Protein AF-G3AD02-F1 (afdb_monomer_lite)

Secondary structure (DSSP, 8-state):
--TT-------SS-----HHHHHHHHH---STTHHHHHHHHHHHHHHHHHHHHTSTHHHHHHHHHHHHHHHH------HHHHHHHHHHHHHHGGG------SSPTT--EEEE-TT--EEEE--HHHHHHHHHHHHT-

Sequence (137 aa):
PDGGGTFMMIKPGTQKMDGRMLLNYARFRHDDEGDYGRVKRQQQVLETVMSKMKNPLALFTASSALGTTRAVTMTNIPNSFFLTKGITTLLDMKNGINSTTIPADNDWENAYDMYGGLGLSIDMTKYKAKAQELLGQ

Structure (mmCIF, N/CA/C/O backbone):
data_AF-G3AD02-F1
#
_entry.id   AF-G3AD02-F1
#
loop_
_atom_site.group_PDB
_atom_site.id
_atom_site.type_symbol
_atom_site.label_atom_id
_atom_site.label_alt_id
_atom_site.label_comp_id
_atom_site.label_asym_id
_atom_site.label_entity_id
_atom_site.label_seq_id
_atom_site.pdbx_PDB_ins_code
_atom_site.Cartn_x
_atom_site.Cartn_y
_atom_site.Cartn_z
_atom_site.occupancy
_atom_site.B_iso_or_equiv
_atom_site.auth_seq_id
_atom_site.auth_comp_id
_atom_site.auth_asym_id
_atom_site.auth_atom_id
_atom_site.pdbx_PDB_model_num
ATOM 1 N N . PRO A 1 1 ? 28.114 19.419 -1.029 1.00 49.75 1 PRO A N 1
ATOM 2 C CA . PRO A 1 1 ? 27.259 19.619 0.165 1.00 49.75 1 PRO A CA 1
ATOM 3 C C . PRO A 1 1 ? 25.834 19.852 -0.325 1.00 49.75 1 PRO A C 1
ATOM 5 O O . PRO A 1 1 ? 25.460 20.977 -0.642 1.00 49.75 1 PRO A O 1
ATOM 8 N N . ASP A 1 2 ? 25.097 18.752 -0.493 1.00 45.03 2 ASP A N 1
ATOM 9 C CA . ASP A 1 2 ? 23.955 18.699 -1.403 1.00 45.03 2 ASP A CA 1
ATOM 10 C C . ASP A 1 2 ? 22.702 18.352 -0.589 1.00 45.03 2 ASP A C 1
ATOM 12 O O . ASP A 1 2 ? 22.464 17.203 -0.226 1.00 45.03 2 ASP A O 1
ATOM 16 N N . GLY A 1 3 ? 21.944 19.387 -0.218 1.00 41.22 3 GLY A N 1
ATOM 17 C CA . GLY A 1 3 ? 20.520 19.308 0.118 1.00 41.22 3 GLY A CA 1
ATOM 18 C C . GLY A 1 3 ? 20.048 18.178 1.042 1.00 41.22 3 GLY A C 1
ATOM 19 O O . GLY A 1 3 ? 19.224 17.378 0.621 1.00 41.22 3 GLY A O 1
ATOM 20 N N . GLY A 1 4 ? 20.493 18.145 2.303 1.00 41.94 4 GLY A N 1
ATOM 21 C CA . GLY A 1 4 ? 19.699 17.705 3.471 1.00 41.94 4 GLY A CA 1
ATOM 22 C C . GLY A 1 4 ? 18.973 16.345 3.452 1.00 41.94 4 GLY A C 1
ATOM 23 O O . GLY A 1 4 ? 18.100 16.125 4.292 1.00 41.94 4 GLY A O 1
ATOM 24 N N . GLY A 1 5 ? 19.281 15.434 2.531 1.00 52.53 5 GLY A N 1
ATOM 25 C CA . GLY A 1 5 ? 18.697 14.099 2.492 1.00 52.53 5 GLY A CA 1
ATOM 26 C C . GLY A 1 5 ? 19.323 13.222 3.568 1.00 52.53 5 GLY A C 1
ATOM 27 O O . GLY A 1 5 ? 20.523 12.960 3.544 1.00 52.53 5 GLY A O 1
ATOM 28 N N . THR A 1 6 ? 18.530 12.747 4.528 1.00 56.00 6 THR A N 1
ATOM 29 C CA . THR A 1 6 ? 18.988 11.694 5.439 1.00 56.00 6 THR A CA 1
ATOM 30 C C . THR A 1 6 ? 19.223 10.436 4.601 1.00 56.00 6 THR A C 1
ATOM 32 O O . THR A 1 6 ? 18.261 9.784 4.195 1.00 56.00 6 THR A O 1
ATOM 35 N N . PHE A 1 7 ? 20.481 10.109 4.295 1.00 60.69 7 PHE A N 1
ATOM 36 C CA . PHE A 1 7 ? 20.825 8.839 3.660 1.00 60.69 7 PHE A CA 1
ATOM 37 C C . PHE A 1 7 ? 20.369 7.709 4.583 1.00 60.69 7 PHE A C 1
ATOM 39 O O . PHE A 1 7 ? 20.916 7.509 5.666 1.00 60.69 7 PHE A O 1
ATOM 46 N N . MET A 1 8 ? 19.314 7.010 4.177 1.00 69.19 8 MET A N 1
ATOM 47 C CA . MET A 1 8 ? 18.700 5.952 4.964 1.00 69.19 8 MET A CA 1
ATOM 48 C C . MET A 1 8 ? 18.853 4.637 4.215 1.00 69.19 8 MET A C 1
ATOM 50 O O . MET A 1 8 ? 18.148 4.370 3.245 1.00 69.19 8 MET A O 1
ATOM 54 N N . MET A 1 9 ? 19.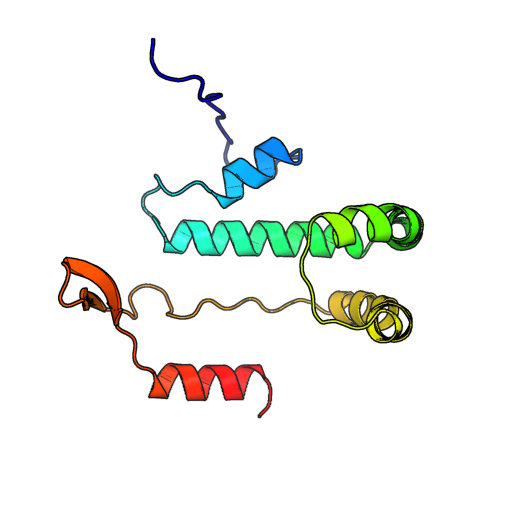803 3.822 4.667 1.00 78.94 9 MET A N 1
ATOM 55 C CA . MET A 1 9 ? 20.042 2.496 4.114 1.00 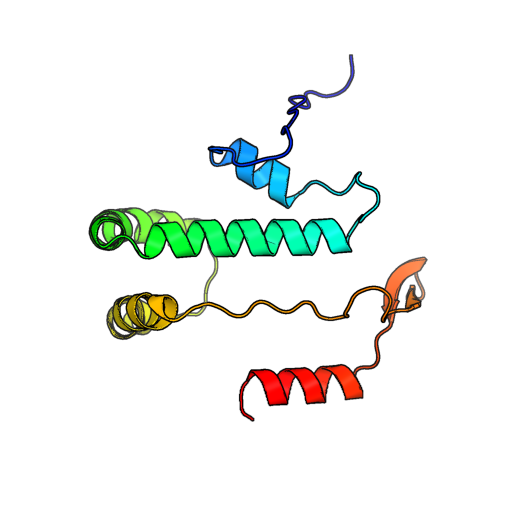78.94 9 MET A CA 1
ATOM 56 C C . MET A 1 9 ? 19.146 1.479 4.821 1.00 78.94 9 MET A C 1
ATOM 58 O O . MET A 1 9 ? 19.326 1.193 6.005 1.00 78.94 9 MET A O 1
ATOM 62 N N . ILE A 1 10 ? 18.180 0.926 4.089 1.00 82.25 10 ILE A N 1
ATOM 63 C CA . ILE A 1 10 ? 17.308 -0.148 4.571 1.00 82.25 10 ILE A CA 1
ATOM 64 C C . ILE A 1 10 ? 17.904 -1.471 4.094 1.00 82.25 10 ILE A C 1
ATOM 66 O O . ILE A 1 10 ? 17.975 -1.724 2.895 1.00 82.25 10 ILE A O 1
ATOM 70 N N . LYS A 1 11 ? 18.369 -2.305 5.029 1.00 86.19 11 LYS A N 1
ATOM 71 C CA . LYS A 1 11 ? 18.941 -3.617 4.696 1.00 86.19 11 LYS A CA 1
ATOM 72 C C . LYS A 1 11 ? 17.834 -4.621 4.339 1.00 86.19 11 LYS A C 1
ATOM 74 O O . LYS A 1 11 ? 16.761 -4.549 4.947 1.00 86.19 11 LYS A O 1
ATOM 79 N N . PRO A 1 12 ? 18.101 -5.590 3.443 1.00 87.00 12 PRO A N 1
ATOM 80 C CA . PRO A 1 12 ? 17.187 -6.701 3.192 1.00 87.00 12 PRO A CA 1
ATOM 81 C C . PRO A 1 12 ? 16.815 -7.451 4.480 1.00 87.00 12 PRO A C 1
ATOM 83 O O . PRO A 1 12 ? 17.623 -7.552 5.405 1.00 87.00 12 PRO A O 1
ATOM 86 N N . GLY A 1 13 ? 15.596 -7.993 4.522 1.00 90.06 13 GLY A N 1
ATOM 87 C CA . GLY A 1 13 ? 15.070 -8.767 5.649 1.00 90.06 13 GLY A CA 1
ATOM 88 C C . GLY A 1 13 ? 14.068 -8.005 6.520 1.00 90.06 13 GLY A C 1
ATOM 89 O O . GLY A 1 13 ? 13.659 -6.887 6.211 1.00 90.06 13 GLY A O 1
ATOM 90 N N . THR A 1 14 ? 13.644 -8.636 7.615 1.00 90.56 14 THR A N 1
ATOM 91 C CA . THR A 1 14 ? 12.649 -8.070 8.533 1.00 90.56 14 THR A CA 1
ATOM 92 C C . THR A 1 14 ? 13.222 -6.867 9.274 1.00 90.56 14 THR A C 1
ATOM 94 O O . THR A 1 14 ? 14.177 -6.997 10.036 1.00 90.56 14 THR A O 1
ATOM 97 N N . GLN A 1 15 ? 12.603 -5.702 9.090 1.00 89.94 15 GLN A N 1
ATOM 98 C CA . GLN A 1 15 ? 12.999 -4.457 9.744 1.00 89.94 15 GLN A CA 1
ATOM 99 C C . GLN A 1 15 ? 11.864 -3.920 10.615 1.00 89.94 15 GLN A C 1
ATOM 101 O O . GLN A 1 15 ? 10.692 -3.960 10.235 1.00 89.94 15 GLN A O 1
ATOM 106 N N . LYS A 1 16 ? 12.212 -3.358 11.775 1.00 91.50 16 LYS A N 1
ATOM 107 C CA . LYS A 1 16 ? 11.291 -2.529 12.558 1.00 91.50 16 LYS A CA 1
ATOM 108 C C . LYS A 1 16 ? 11.501 -1.077 12.143 1.00 91.50 16 LYS A C 1
ATOM 110 O O . LYS A 1 16 ? 12.553 -0.513 12.415 1.00 91.50 16 LYS A O 1
ATOM 115 N N . MET A 1 17 ? 10.500 -0.495 11.493 1.00 90.88 17 MET A N 1
ATOM 116 C CA . MET A 1 17 ? 10.565 0.868 10.968 1.00 90.88 17 MET A CA 1
ATOM 117 C C . MET A 1 17 ? 9.715 1.820 11.811 1.00 90.88 17 MET A C 1
ATOM 119 O O . MET A 1 17 ? 8.631 1.453 12.268 1.00 90.88 17 MET A O 1
ATOM 123 N N . ASP A 1 18 ? 10.204 3.044 12.002 1.00 90.50 18 ASP A N 1
ATOM 124 C CA . ASP A 1 18 ? 9.387 4.164 12.467 1.00 90.50 18 ASP A CA 1
ATOM 125 C C . ASP A 1 18 ? 8.647 4.831 11.290 1.00 90.50 18 ASP A C 1
ATOM 127 O O . ASP A 1 18 ? 8.826 4.454 10.129 1.00 90.50 18 ASP A O 1
ATOM 131 N N . GLY A 1 19 ? 7.805 5.831 11.569 1.00 87.25 19 GLY A N 1
ATOM 132 C CA . GLY A 1 19 ? 7.008 6.493 10.531 1.00 87.25 19 GLY A CA 1
ATOM 133 C C . GLY A 1 19 ? 7.844 7.172 9.439 1.00 87.25 19 GLY A C 1
ATOM 134 O O . GLY A 1 19 ? 7.438 7.183 8.279 1.00 87.25 19 GLY A O 1
ATOM 135 N N . ARG A 1 20 ? 9.032 7.696 9.772 1.00 89.88 20 ARG A N 1
ATOM 136 C CA . ARG A 1 20 ? 9.919 8.350 8.798 1.00 89.88 20 ARG A CA 1
ATOM 137 C C . ARG A 1 20 ? 10.563 7.318 7.879 1.00 89.88 20 ARG A C 1
ATOM 139 O O . ARG A 1 20 ? 10.576 7.510 6.665 1.00 89.88 20 ARG A O 1
ATOM 146 N N . MET A 1 21 ? 11.067 6.227 8.448 1.00 90.38 21 MET A N 1
ATOM 147 C CA . MET A 1 21 ? 11.675 5.130 7.700 1.00 90.38 21 MET A CA 1
ATOM 148 C C . MET A 1 21 ? 10.655 4.418 6.814 1.00 90.38 21 MET A C 1
ATOM 150 O O . MET A 1 21 ? 10.935 4.184 5.640 1.00 90.38 21 MET A O 1
ATOM 154 N N . LEU A 1 22 ? 9.449 4.170 7.328 1.00 91.44 22 LEU A N 1
ATOM 155 C CA . LEU A 1 22 ? 8.354 3.559 6.574 1.00 91.44 22 LEU A CA 1
ATOM 156 C C . LEU A 1 22 ? 7.891 4.449 5.408 1.00 91.44 22 LEU A C 1
ATOM 158 O O . LEU A 1 22 ? 7.666 3.957 4.303 1.00 91.44 22 LEU A O 1
ATOM 162 N N . LEU A 1 23 ? 7.805 5.768 5.617 1.00 90.81 23 LEU A N 1
ATOM 163 C CA . LEU A 1 23 ? 7.468 6.721 4.555 1.00 90.81 23 LEU A CA 1
ATOM 164 C C . LEU A 1 23 ? 8.548 6.770 3.466 1.00 90.81 23 LEU A C 1
ATOM 166 O O . LEU A 1 23 ? 8.227 6.781 2.279 1.00 90.81 23 LEU A O 1
ATOM 170 N N . ASN A 1 24 ? 9.826 6.777 3.850 1.00 89.06 24 ASN A N 1
ATOM 171 C CA . ASN A 1 24 ? 10.930 6.721 2.891 1.00 89.06 24 ASN A CA 1
ATOM 172 C C . ASN A 1 24 ? 10.919 5.405 2.102 1.00 89.06 24 ASN A C 1
ATOM 174 O O . ASN A 1 24 ? 11.076 5.426 0.881 1.00 89.06 24 ASN A O 1
ATOM 178 N N . TYR A 1 25 ? 10.644 4.283 2.772 1.00 90.81 25 TYR A N 1
ATOM 179 C CA . TYR A 1 25 ? 10.488 2.976 2.138 1.00 90.81 25 TYR A CA 1
ATOM 180 C C . TYR A 1 25 ? 9.370 2.969 1.081 1.00 90.81 25 TYR A C 1
ATOM 182 O O . TYR A 1 25 ? 9.578 2.490 -0.034 1.00 90.81 25 TYR A O 1
ATOM 190 N N . ALA A 1 26 ? 8.218 3.581 1.375 1.00 90.50 26 ALA A N 1
ATOM 191 C CA . ALA A 1 26 ? 7.092 3.701 0.441 1.00 90.50 26 ALA A CA 1
ATOM 192 C C . ALA A 1 26 ? 7.361 4.635 -0.759 1.00 90.50 26 ALA A C 1
ATOM 194 O O . ALA A 1 26 ? 6.710 4.517 -1.800 1.00 90.50 26 ALA A O 1
ATOM 195 N N . ARG A 1 27 ? 8.290 5.593 -0.621 1.00 88.44 27 ARG A N 1
ATOM 196 C CA . ARG A 1 27 ? 8.616 6.603 -1.650 1.00 88.44 27 ARG A CA 1
ATOM 197 C C . ARG A 1 27 ? 9.786 6.222 -2.549 1.00 88.44 27 ARG A C 1
ATOM 199 O O . ARG A 1 27 ? 9.955 6.843 -3.600 1.00 88.44 27 ARG A O 1
ATOM 206 N N . PHE A 1 28 ? 10.603 5.260 -2.130 1.00 85.56 28 PHE A N 1
ATOM 207 C CA . PHE A 1 28 ? 11.776 4.837 -2.884 1.00 85.56 28 PHE A CA 1
ATOM 208 C C . PHE A 1 28 ? 11.376 4.341 -4.289 1.00 85.56 28 PHE A C 1
ATOM 210 O O . PHE A 1 28 ? 10.273 3.828 -4.486 1.00 85.56 28 PHE A O 1
ATOM 217 N N . ARG A 1 29 ? 12.227 4.574 -5.288 1.00 82.25 29 ARG A N 1
ATOM 218 C CA . ARG A 1 29 ? 11.973 4.234 -6.705 1.00 82.25 29 ARG A CA 1
ATOM 219 C C . ARG A 1 29 ? 13.252 3.984 -7.513 1.00 82.25 29 ARG A C 1
ATOM 221 O O . ARG A 1 29 ? 13.189 3.894 -8.726 1.00 82.25 29 ARG A O 1
ATOM 228 N N . HIS A 1 30 ? 14.408 4.018 -6.850 1.00 78.69 30 HIS A N 1
ATOM 229 C CA . HIS A 1 30 ? 15.720 3.950 -7.500 1.00 78.69 30 HIS A CA 1
ATOM 230 C C . HIS A 1 30 ? 16.280 2.517 -7.432 1.00 78.69 30 HIS A C 1
ATOM 232 O O . HIS A 1 30 ? 17.476 2.332 -7.232 1.00 78.69 30 HIS A O 1
ATOM 238 N N . ASP A 1 31 ? 15.398 1.518 -7.500 1.00 76.19 31 ASP A N 1
ATOM 239 C CA . ASP A 1 31 ? 15.709 0.099 -7.670 1.00 76.19 31 ASP A CA 1
ATOM 240 C C . ASP A 1 31 ? 15.406 -0.342 -9.109 1.00 76.19 31 ASP A C 1
ATOM 242 O O . ASP A 1 31 ? 14.700 0.344 -9.848 1.00 76.19 31 ASP A O 1
ATOM 246 N N . ASP A 1 32 ? 15.915 -1.516 -9.481 1.00 70.38 32 ASP A N 1
ATOM 247 C CA . ASP A 1 32 ? 15.714 -2.124 -10.802 1.00 70.38 32 ASP A CA 1
ATOM 248 C C . ASP A 1 32 ? 14.228 -2.425 -11.106 1.00 70.38 32 ASP A C 1
ATOM 250 O O . ASP A 1 32 ? 13.848 -2.554 -12.265 1.00 70.38 32 ASP A O 1
ATOM 254 N N . GLU A 1 33 ? 13.373 -2.499 -10.074 1.00 73.62 33 GLU A N 1
ATOM 255 C CA . GLU A 1 33 ? 11.913 -2.673 -10.194 1.00 73.62 33 GLU A CA 1
ATOM 256 C C . GLU A 1 33 ? 11.152 -1.335 -10.396 1.00 73.62 33 GLU A C 1
ATOM 258 O O . GLU A 1 33 ? 9.938 -1.340 -10.627 1.00 73.62 33 GLU A O 1
ATOM 263 N N . GLY A 1 34 ? 11.825 -0.183 -10.278 1.00 80.69 34 GLY A N 1
ATOM 264 C CA . GLY A 1 34 ? 11.280 1.154 -10.532 1.00 80.69 34 GLY A CA 1
ATOM 265 C C . GLY A 1 34 ? 9.921 1.445 -9.875 1.00 80.69 34 GLY A C 1
ATOM 266 O O . GLY A 1 34 ? 9.737 1.381 -8.653 1.00 80.69 34 GLY A O 1
ATOM 267 N N . ASP A 1 35 ? 8.940 1.819 -10.701 1.00 79.94 35 ASP A N 1
ATOM 268 C CA . ASP A 1 35 ? 7.588 2.179 -10.260 1.00 79.94 35 ASP A CA 1
ATOM 269 C C . ASP A 1 35 ? 6.769 0.967 -9.799 1.00 79.94 35 ASP A C 1
ATOM 271 O O . ASP A 1 35 ? 6.002 1.077 -8.837 1.00 79.94 35 ASP A O 1
ATOM 275 N N . TYR A 1 36 ? 6.981 -0.198 -10.413 1.00 83.81 36 TYR A N 1
ATOM 276 C CA . TYR A 1 36 ? 6.339 -1.443 -10.001 1.00 83.81 36 TYR A CA 1
ATOM 277 C C . TYR A 1 36 ? 6.805 -1.868 -8.600 1.00 83.81 36 TYR A C 1
ATOM 279 O O . TYR A 1 36 ? 5.985 -2.119 -7.708 1.00 83.81 36 TYR A O 1
ATOM 287 N N . GLY A 1 37 ? 8.118 -1.825 -8.354 1.00 86.12 37 GLY A N 1
ATOM 288 C CA . GLY A 1 37 ? 8.704 -2.081 -7.036 1.00 86.12 37 GLY A CA 1
ATOM 289 C C . GLY A 1 37 ? 8.194 -1.113 -5.969 1.00 86.12 37 GLY A C 1
ATOM 290 O O . GLY A 1 37 ? 7.923 -1.504 -4.829 1.00 86.12 37 GLY A O 1
ATOM 291 N N . ARG A 1 38 ? 7.958 0.155 -6.336 1.00 88.81 38 ARG A N 1
ATOM 292 C CA . ARG A 1 38 ? 7.322 1.130 -5.438 1.00 88.81 38 ARG A CA 1
ATOM 293 C C . ARG A 1 38 ? 5.903 0.714 -5.049 1.00 88.81 38 ARG A C 1
ATOM 295 O O . ARG A 1 38 ? 5.580 0.784 -3.863 1.00 88.81 38 ARG A O 1
ATOM 302 N N . VAL A 1 39 ? 5.068 0.277 -5.994 1.00 90.94 39 VAL A N 1
ATOM 303 C CA . VAL A 1 39 ? 3.697 -0.179 -5.688 1.00 90.94 39 VAL A CA 1
ATOM 304 C C . VAL A 1 39 ? 3.719 -1.393 -4.758 1.00 90.94 39 VAL A C 1
ATOM 306 O O . VAL A 1 39 ? 3.000 -1.417 -3.759 1.00 90.94 39 VAL A O 1
ATOM 309 N N . LYS A 1 40 ? 4.613 -2.352 -5.006 1.00 90.31 40 LYS A N 1
ATOM 310 C CA . LYS A 1 40 ? 4.819 -3.521 -4.136 1.00 90.31 40 LYS A CA 1
ATOM 311 C C . LYS A 1 40 ? 5.210 -3.121 -2.710 1.00 90.31 40 LYS A C 1
ATOM 313 O O . LYS A 1 40 ? 4.626 -3.612 -1.745 1.00 90.31 40 LYS A O 1
ATOM 318 N N . ARG A 1 41 ? 6.137 -2.171 -2.546 1.00 91.81 41 ARG A N 1
ATOM 319 C CA . ARG A 1 41 ? 6.512 -1.639 -1.221 1.00 91.81 41 ARG A CA 1
ATOM 320 C C . ARG A 1 41 ? 5.349 -0.922 -0.536 1.00 91.81 41 ARG A C 1
ATOM 322 O O . ARG A 1 41 ? 5.172 -1.064 0.671 1.00 91.81 41 ARG A O 1
ATOM 329 N N . GLN A 1 42 ? 4.521 -0.190 -1.279 1.00 91.50 42 GLN A N 1
ATOM 330 C CA . GLN A 1 42 ? 3.316 0.446 -0.732 1.00 91.50 42 GLN A CA 1
ATOM 331 C C . GLN A 1 42 ? 2.280 -0.580 -0.251 1.00 91.50 42 GLN A C 1
ATOM 333 O O . GLN A 1 42 ? 1.721 -0.404 0.832 1.00 91.50 42 GLN A O 1
ATOM 338 N N . GLN A 1 43 ? 2.078 -1.675 -0.989 1.00 92.50 43 GLN A N 1
ATOM 339 C CA . GLN A 1 43 ? 1.232 -2.794 -0.552 1.00 92.50 43 GLN A CA 1
ATOM 340 C C . GLN A 1 43 ? 1.763 -3.420 0.741 1.00 92.50 43 GLN A C 1
ATOM 342 O O . GLN A 1 43 ? 1.011 -3.557 1.701 1.00 92.50 43 GLN A O 1
ATOM 347 N N . GLN A 1 44 ? 3.071 -3.676 0.832 1.00 91.69 44 GLN A N 1
ATOM 348 C CA . GLN A 1 44 ? 3.698 -4.197 2.055 1.00 91.69 44 GLN A CA 1
ATOM 349 C C . GLN A 1 44 ? 3.530 -3.258 3.257 1.00 91.69 44 GLN A C 1
ATOM 351 O O . GLN A 1 44 ? 3.308 -3.711 4.384 1.00 91.69 44 GLN A O 1
ATOM 356 N N . VAL A 1 45 ? 3.621 -1.942 3.038 1.00 92.38 45 VAL A N 1
ATOM 357 C CA . VAL A 1 45 ? 3.366 -0.936 4.079 1.00 92.38 45 VAL A CA 1
ATOM 358 C C . VAL A 1 45 ? 1.917 -1.015 4.552 1.00 92.38 45 VAL A C 1
ATOM 360 O O . VAL A 1 45 ? 1.687 -1.086 5.760 1.00 92.38 45 VAL A O 1
ATOM 363 N N . LEU A 1 46 ? 0.949 -1.052 3.632 1.00 90.38 46 LEU A N 1
ATOM 364 C CA . LEU A 1 46 ? -0.471 -1.181 3.970 1.00 90.38 46 LEU A CA 1
ATOM 365 C C . LEU A 1 46 ? -0.752 -2.484 4.720 1.00 90.38 46 LEU A C 1
ATOM 367 O O . LEU A 1 46 ? -1.345 -2.448 5.794 1.00 90.38 46 LEU A O 1
ATOM 371 N N . GLU A 1 47 ? -0.268 -3.619 4.225 1.00 89.88 47 GLU A N 1
ATOM 372 C CA . GLU A 1 47 ? -0.413 -4.925 4.876 1.00 89.88 47 GLU A CA 1
ATOM 373 C C . GLU A 1 47 ? 0.184 -4.930 6.286 1.00 89.88 47 GLU A C 1
ATOM 375 O O . GLU A 1 47 ? -0.432 -5.441 7.224 1.00 89.88 47 GLU A O 1
ATOM 380 N N . THR A 1 48 ? 1.347 -4.300 6.470 1.00 89.44 48 THR A N 1
ATOM 381 C CA . THR A 1 48 ? 1.994 -4.171 7.783 1.00 89.44 48 THR A CA 1
ATOM 382 C C . THR A 1 48 ? 1.163 -3.310 8.731 1.00 89.44 48 THR A C 1
ATOM 384 O O . THR A 1 48 ? 0.947 -3.704 9.880 1.00 89.44 48 THR A O 1
ATOM 387 N N . VAL A 1 49 ? 0.663 -2.158 8.271 1.00 86.94 49 VAL A N 1
ATOM 388 C CA . VAL A 1 49 ? -0.209 -1.276 9.067 1.00 86.94 49 VAL A CA 1
ATOM 389 C C . VAL A 1 49 ? -1.490 -2.010 9.459 1.00 86.94 49 VAL A C 1
ATOM 391 O O . VAL A 1 49 ? -1.819 -2.070 10.644 1.00 86.94 49 VAL A O 1
ATOM 394 N N . MET A 1 50 ? -2.160 -2.654 8.504 1.00 83.69 50 MET A N 1
ATOM 395 C CA . MET A 1 50 ? -3.374 -3.432 8.757 1.00 83.69 50 MET A CA 1
ATOM 396 C C . MET A 1 50 ? -3.114 -4.595 9.720 1.00 83.69 50 MET A C 1
ATOM 398 O O . MET A 1 50 ? -3.897 -4.828 10.636 1.00 83.69 50 MET A O 1
ATOM 402 N N . SER A 1 51 ? -1.984 -5.292 9.582 1.00 83.94 51 SER A N 1
ATOM 403 C CA . SER A 1 51 ? -1.563 -6.351 10.506 1.00 83.94 51 SER A CA 1
ATOM 404 C C . SER A 1 51 ? -1.381 -5.835 11.938 1.00 83.94 51 SER A C 1
ATOM 406 O O . SER A 1 51 ? -1.813 -6.484 12.890 1.00 83.94 51 SER A O 1
ATOM 408 N N . LYS A 1 52 ? -0.824 -4.630 12.122 1.00 82.31 52 LYS A N 1
ATOM 409 C CA . LYS A 1 52 ? -0.742 -3.990 13.447 1.00 82.31 52 LYS A CA 1
ATOM 410 C C . LYS A 1 52 ? -2.117 -3.608 13.996 1.00 82.31 52 LYS A C 1
ATOM 412 O O . LYS A 1 52 ? -2.332 -3.748 15.199 1.00 82.31 52 LYS A O 1
ATOM 417 N N . MET A 1 53 ? -3.046 -3.193 13.135 1.00 77.69 53 MET A N 1
ATOM 418 C CA . MET A 1 53 ? -4.426 -2.877 13.524 1.00 77.69 53 MET A CA 1
ATOM 419 C C . MET A 1 53 ? -5.243 -4.110 13.940 1.00 77.69 53 MET A C 1
ATOM 421 O O . MET A 1 53 ? -6.203 -3.959 14.689 1.00 77.69 53 MET A O 1
ATOM 425 N N . LYS A 1 54 ? -4.847 -5.329 13.540 1.00 76.12 54 LYS A N 1
ATOM 426 C CA . LYS A 1 54 ? -5.467 -6.583 14.020 1.00 76.12 54 LYS A CA 1
ATOM 427 C C . LYS A 1 54 ? -5.259 -6.829 15.519 1.00 76.12 54 LYS A C 1
ATOM 429 O O . LYS A 1 54 ? -5.921 -7.695 16.086 1.00 76.12 54 LYS A O 1
ATOM 434 N N . ASN A 1 55 ? -4.334 -6.120 16.172 1.00 75.44 55 ASN A N 1
ATOM 435 C CA . ASN A 1 55 ? -4.167 -6.217 17.618 1.00 75.44 55 ASN A CA 1
ATOM 436 C C . ASN A 1 55 ? -5.379 -5.570 18.323 1.00 75.44 55 ASN A C 1
ATOM 438 O O . ASN A 1 55 ? -5.624 -4.388 18.093 1.00 75.44 55 ASN A O 1
ATOM 442 N N . PRO A 1 56 ? -6.096 -6.269 19.225 1.00 64.94 56 PRO A N 1
ATOM 443 C CA . PRO A 1 56 ? -7.230 -5.702 19.964 1.00 64.94 56 PRO A CA 1
ATOM 444 C C . PRO A 1 56 ? -6.897 -4.411 20.725 1.00 64.94 56 PRO A C 1
ATOM 446 O O . PRO A 1 56 ? -7.753 -3.543 20.880 1.00 64.94 56 PRO A O 1
ATOM 449 N N . LEU A 1 57 ? -5.638 -4.242 21.151 1.00 71.19 57 LEU A N 1
ATOM 450 C CA . LEU A 1 57 ? -5.153 -3.019 21.799 1.00 71.19 57 LEU A CA 1
ATOM 451 C C . LEU A 1 57 ? -5.186 -1.798 20.869 1.00 71.19 57 LEU A C 1
ATOM 453 O O . LEU A 1 57 ? -5.296 -0.668 21.347 1.00 71.19 57 LEU A O 1
ATOM 457 N N . ALA A 1 58 ? -5.146 -2.010 19.550 1.00 68.31 58 ALA A N 1
ATOM 458 C CA . ALA A 1 58 ? -5.244 -0.942 18.564 1.00 68.31 58 ALA A CA 1
ATOM 459 C C . ALA A 1 58 ? -6.588 -0.204 18.651 1.00 68.31 58 ALA A C 1
ATOM 461 O O . ALA A 1 58 ? -6.619 0.994 18.388 1.00 68.31 58 ALA A O 1
ATOM 462 N N . LEU A 1 59 ? -7.672 -0.866 19.080 1.00 66.44 59 LEU A N 1
ATOM 463 C CA . LEU A 1 59 ? -8.992 -0.244 19.260 1.00 66.44 59 LEU A CA 1
ATOM 464 C C . LEU A 1 59 ? -8.981 0.835 20.352 1.00 66.44 59 LEU A C 1
ATOM 466 O O . LEU A 1 59 ? -9.624 1.873 20.200 1.00 66.44 59 LEU A O 1
ATOM 470 N N . PHE A 1 60 ? -8.204 0.631 21.420 1.00 68.88 60 PHE A N 1
ATOM 471 C CA . PHE A 1 60 ? -8.057 1.617 22.494 1.00 68.88 60 PHE A CA 1
ATOM 472 C C . PHE A 1 60 ? -7.221 2.819 22.058 1.00 68.88 60 PHE A C 1
ATOM 474 O O . PHE A 1 60 ? -7.553 3.951 22.394 1.00 68.88 60 PHE A O 1
ATOM 481 N N . THR A 1 61 ? -6.169 2.605 21.265 1.00 67.81 61 THR A N 1
ATOM 482 C CA . THR A 1 61 ? -5.398 3.716 20.684 1.00 67.81 61 THR A CA 1
ATOM 483 C C . THR A 1 61 ? -6.143 4.406 19.541 1.00 67.81 61 THR A C 1
ATOM 485 O O . THR A 1 61 ? -5.949 5.601 19.318 1.00 67.81 61 THR A O 1
ATOM 488 N N . ALA A 1 62 ? -7.028 3.693 18.836 1.00 68.06 62 ALA A N 1
ATOM 489 C CA . ALA A 1 62 ? -7.772 4.216 17.695 1.00 68.06 62 ALA A CA 1
ATOM 490 C C . ALA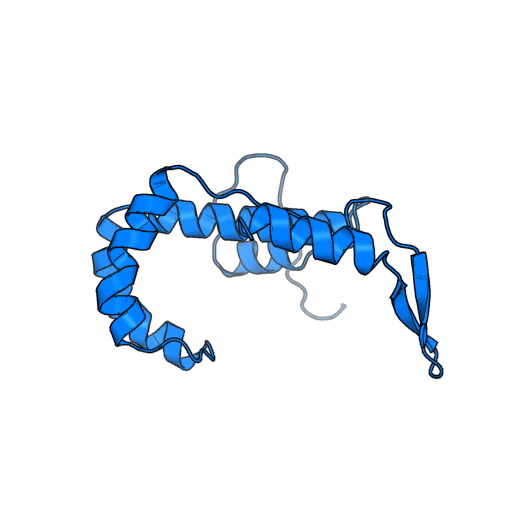 A 1 62 ? -8.688 5.373 18.097 1.00 68.06 62 ALA A C 1
ATOM 492 O O . ALA A 1 62 ? -8.731 6.367 17.383 1.00 68.06 62 ALA A O 1
ATOM 493 N N . SER A 1 63 ? -9.354 5.309 19.255 1.00 67.88 63 SER A N 1
ATOM 494 C CA . SER A 1 63 ? -10.194 6.416 19.741 1.00 67.88 63 SER A CA 1
ATOM 495 C C . SER A 1 63 ? -9.403 7.721 19.902 1.00 67.88 63 SER A C 1
ATOM 497 O O . SER A 1 63 ? -9.866 8.773 19.466 1.00 67.88 63 SER A O 1
ATOM 499 N N . SER A 1 64 ? -8.177 7.648 20.433 1.00 68.69 64 SER A N 1
ATOM 500 C CA . SER A 1 64 ? -7.273 8.801 20.552 1.00 68.69 64 SER A CA 1
ATOM 501 C C . SER A 1 64 ? -6.686 9.263 19.209 1.00 68.69 64 SER A C 1
ATOM 503 O O . SER A 1 64 ? -6.439 10.452 19.017 1.00 68.69 64 SER A O 1
ATOM 505 N N . ALA A 1 65 ? -6.505 8.342 18.256 1.00 68.62 65 ALA A N 1
ATOM 506 C CA . ALA A 1 65 ? -5.942 8.629 16.938 1.00 68.62 65 ALA A CA 1
ATOM 507 C C . ALA A 1 65 ? -6.977 9.166 15.933 1.00 68.62 65 ALA A C 1
ATOM 509 O O . ALA A 1 65 ? -6.615 9.905 15.024 1.00 68.62 65 ALA A O 1
ATOM 510 N N . LEU A 1 66 ? -8.269 8.855 16.090 1.00 71.06 66 LEU A N 1
ATOM 511 C CA . LEU A 1 66 ? -9.316 9.275 15.149 1.00 71.06 66 LEU A CA 1
ATOM 512 C C . LEU A 1 66 ? -9.357 10.797 14.952 1.00 71.06 66 LEU A C 1
ATOM 514 O O . LEU A 1 66 ? -9.538 11.254 13.824 1.00 71.06 66 LEU A O 1
ATOM 518 N N . GLY A 1 67 ? -9.152 11.576 16.019 1.00 70.00 67 GLY A N 1
ATOM 519 C CA . GLY A 1 67 ? -9.126 13.039 15.947 1.00 70.00 67 GLY A CA 1
ATOM 520 C C . GLY A 1 67 ? -7.953 13.578 15.123 1.00 70.00 67 GLY A C 1
ATOM 521 O O . GLY A 1 67 ? -8.145 14.427 14.254 1.00 70.00 67 GLY A O 1
ATOM 522 N N . THR A 1 68 ? -6.746 13.050 15.339 1.00 75.25 68 THR A N 1
ATOM 523 C CA . THR A 1 68 ? -5.541 13.489 14.619 1.00 75.25 68 THR A CA 1
ATOM 524 C C . THR A 1 68 ? -5.528 12.980 13.182 1.00 75.25 68 THR A C 1
ATOM 526 O O . THR A 1 68 ? -5.240 13.751 12.271 1.00 75.25 68 THR A O 1
ATOM 529 N N . THR A 1 69 ? -5.917 11.722 12.943 1.00 71.44 69 THR A N 1
ATOM 530 C CA . THR A 1 69 ? -6.005 11.141 11.596 1.00 71.44 69 THR A CA 1
ATOM 531 C C . THR A 1 69 ? -7.034 11.868 10.736 1.00 71.44 69 THR A C 1
ATOM 533 O O . THR A 1 69 ? -6.736 12.156 9.581 1.00 71.44 69 THR A O 1
ATOM 536 N N . ARG A 1 70 ? -8.205 12.238 11.278 1.00 69.69 70 ARG A N 1
ATOM 537 C CA . ARG A 1 70 ? -9.208 13.050 10.559 1.00 69.69 70 ARG A CA 1
ATOM 538 C C . ARG A 1 70 ? -8.691 14.431 10.177 1.00 69.69 70 ARG A C 1
ATOM 540 O O . ARG A 1 70 ? -8.989 14.895 9.085 1.00 69.69 70 ARG A O 1
ATOM 547 N N . ALA A 1 71 ? -7.924 15.075 11.054 1.00 74.00 71 ALA A N 1
ATOM 548 C CA . ALA A 1 71 ? -7.373 16.398 10.772 1.00 74.00 71 ALA A CA 1
ATOM 549 C C . ALA A 1 71 ? -6.368 16.381 9.607 1.00 74.00 71 ALA A C 1
ATOM 551 O O . ALA A 1 71 ? -6.235 17.375 8.901 1.00 74.00 71 ALA A O 1
ATOM 552 N N . VAL A 1 72 ? -5.684 15.251 9.392 1.00 82.62 72 VAL A N 1
ATOM 553 C CA . VAL A 1 72 ? -4.659 15.105 8.342 1.00 82.62 72 VAL A CA 1
ATOM 554 C C . VAL A 1 72 ? -5.106 14.260 7.144 1.00 82.62 72 VAL A C 1
ATOM 556 O O . VAL A 1 72 ? -4.368 14.164 6.168 1.00 82.62 72 VAL A O 1
ATOM 559 N N . THR A 1 73 ? -6.299 13.655 7.193 1.00 82.19 73 THR A N 1
ATOM 560 C CA . THR A 1 73 ? -6.829 12.765 6.147 1.00 82.19 73 THR A CA 1
ATOM 561 C C . THR A 1 73 ? -8.206 13.231 5.704 1.00 82.19 73 THR A C 1
ATOM 563 O O . THR A 1 73 ? -9.182 13.144 6.449 1.00 82.19 73 THR A O 1
ATOM 566 N N . MET A 1 74 ? -8.306 13.670 4.453 1.00 81.31 74 MET A N 1
ATOM 567 C CA . MET A 1 74 ? -9.589 13.996 3.840 1.00 81.31 74 MET A CA 1
ATOM 568 C C . MET A 1 74 ? -10.325 12.701 3.477 1.00 81.31 74 MET A C 1
ATOM 570 O O . MET A 1 74 ? -9.826 11.893 2.697 1.00 81.31 74 MET A O 1
ATOM 574 N N . THR A 1 75 ? -11.507 12.484 4.055 1.00 84.44 75 THR A N 1
ATOM 575 C CA . THR A 1 75 ? -12.364 11.332 3.746 1.00 84.44 75 THR A CA 1
ATOM 576 C C . THR A 1 75 ? -13.833 11.734 3.762 1.00 84.44 75 THR A C 1
ATOM 578 O O . THR A 1 75 ? -14.261 12.523 4.603 1.00 84.44 75 THR A O 1
ATOM 581 N N . ASN A 1 76 ? -14.611 11.167 2.843 1.00 86.75 76 ASN A N 1
ATOM 582 C CA . ASN A 1 76 ? -16.067 11.287 2.796 1.00 86.75 76 ASN A CA 1
ATOM 583 C C . ASN A 1 76 ? -16.783 10.153 3.556 1.00 86.75 76 ASN A C 1
ATOM 585 O O . ASN A 1 76 ? -18.008 10.070 3.506 1.00 86.75 76 ASN A O 1
ATOM 589 N N . ILE A 1 77 ? -16.047 9.281 4.256 1.00 84.88 77 ILE A N 1
ATOM 590 C CA . ILE A 1 77 ? -16.628 8.184 5.036 1.00 84.88 77 ILE A CA 1
ATOM 591 C C . ILE A 1 77 ? -17.287 8.751 6.311 1.00 84.88 77 ILE A C 1
ATOM 593 O O . ILE A 1 77 ? -16.593 9.342 7.152 1.00 84.88 77 ILE A O 1
ATOM 597 N N . PRO A 1 78 ? -18.605 8.546 6.512 1.00 85.25 78 PRO A N 1
ATOM 598 C CA . PRO A 1 78 ? -19.310 9.034 7.696 1.00 85.25 78 PRO A CA 1
ATOM 599 C C . PRO A 1 78 ? -18.780 8.427 9.002 1.00 85.25 78 PRO A C 1
ATOM 601 O O . PRO A 1 78 ? -18.366 7.269 9.044 1.00 85.25 78 PRO A O 1
ATOM 604 N N . ASN A 1 79 ? -18.872 9.167 10.115 1.00 80.44 79 ASN A N 1
ATOM 605 C CA . ASN A 1 79 ? -18.480 8.659 11.444 1.00 80.44 79 ASN A CA 1
ATOM 606 C C . ASN A 1 79 ? -19.240 7.379 11.817 1.00 80.44 79 ASN A C 1
ATOM 608 O O . ASN A 1 79 ? -18.674 6.479 12.432 1.00 80.44 79 ASN A O 1
ATOM 612 N N . SER A 1 80 ? -20.515 7.297 11.431 1.00 82.19 80 SER A N 1
ATOM 613 C CA . SER A 1 80 ? -21.371 6.136 11.681 1.00 82.19 80 SER A CA 1
ATOM 614 C C . SER A 1 80 ? -20.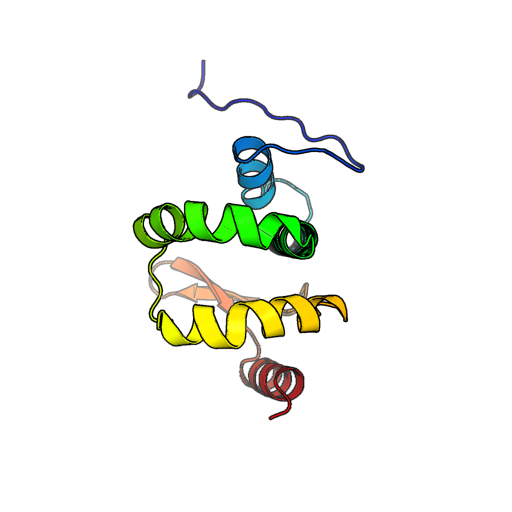824 4.867 11.034 1.00 82.19 80 SER A C 1
ATOM 616 O O . SER A 1 80 ? -20.900 3.801 11.641 1.00 82.19 80 SER A O 1
ATOM 618 N N . PHE A 1 81 ? -20.217 4.970 9.850 1.00 84.00 81 PHE A N 1
ATOM 619 C CA . PHE A 1 81 ? -19.580 3.835 9.193 1.00 84.00 81 PHE A CA 1
ATOM 620 C C . PHE A 1 81 ? -18.394 3.327 10.017 1.00 84.00 81 PHE A C 1
ATOM 622 O O . PHE A 1 81 ? -18.318 2.138 10.302 1.00 84.00 81 PHE A O 1
ATOM 629 N N . PHE A 1 82 ? -17.518 4.214 10.497 1.00 79.88 82 PHE A N 1
ATOM 630 C CA . PHE A 1 82 ? -16.406 3.809 11.366 1.00 79.88 82 PHE A CA 1
ATOM 631 C C . PHE A 1 82 ? -16.884 3.165 12.674 1.00 79.88 82 PHE A C 1
ATOM 633 O O . PHE A 1 82 ? -16.334 2.148 13.085 1.00 79.88 82 PHE A O 1
ATOM 640 N N . LEU A 1 83 ? -17.928 3.712 13.302 1.00 79.06 83 LEU A N 1
ATOM 641 C CA . LEU A 1 83 ? -18.482 3.182 14.553 1.00 79.06 83 LEU A CA 1
ATOM 642 C C . LEU A 1 83 ? -19.130 1.802 14.378 1.00 79.06 83 LEU A C 1
ATOM 644 O O . LEU A 1 83 ? -18.955 0.929 15.221 1.00 79.06 83 LEU A O 1
ATOM 648 N N . THR A 1 84 ? -19.878 1.601 13.294 1.00 82.25 84 THR A N 1
ATOM 649 C CA . THR A 1 84 ? -20.672 0.376 13.083 1.00 82.25 84 THR A CA 1
ATOM 650 C C . THR A 1 84 ? -19.912 -0.712 12.330 1.00 82.25 84 THR A C 1
ATOM 652 O O . THR A 1 84 ? -20.067 -1.897 12.623 1.00 82.25 84 THR A O 1
ATOM 655 N N . LYS A 1 85 ? -19.085 -0.326 11.355 1.00 83.50 85 LYS A N 1
ATOM 656 C CA . LYS A 1 85 ? -18.338 -1.242 10.487 1.00 83.50 85 LYS A CA 1
ATOM 657 C C . LYS A 1 85 ? -16.863 -1.356 10.854 1.00 83.50 85 LYS A C 1
ATOM 659 O O . LYS A 1 85 ? -16.254 -2.357 10.521 1.00 83.50 85 LYS A O 1
ATOM 664 N N . GLY A 1 86 ? -16.285 -0.411 11.599 1.00 78.75 86 GLY A N 1
ATOM 665 C CA . GLY A 1 86 ? -14.847 -0.423 11.900 1.00 78.75 86 GLY A CA 1
ATOM 666 C C . GLY A 1 86 ? -14.368 -1.707 12.585 1.00 78.75 86 GLY A C 1
ATOM 667 O O . GLY A 1 86 ? -13.412 -2.323 12.124 1.00 78.75 86 GLY A O 1
ATOM 668 N N . ILE A 1 87 ? -15.051 -2.154 13.645 1.00 78.44 87 ILE A N 1
ATOM 669 C CA . ILE A 1 87 ? -14.674 -3.385 14.368 1.00 78.44 87 ILE A CA 1
ATOM 670 C C . ILE A 1 87 ? -14.919 -4.632 13.511 1.00 78.44 87 ILE A C 1
ATOM 672 O O . ILE A 1 87 ? -14.076 -5.523 13.480 1.00 78.44 87 ILE A O 1
ATOM 676 N N . THR A 1 88 ? -16.054 -4.701 12.812 1.00 81.12 88 THR A N 1
ATOM 677 C CA . THR A 1 88 ? -16.401 -5.869 11.987 1.00 81.12 88 THR A CA 1
ATOM 678 C C . THR A 1 88 ? -15.446 -6.010 10.811 1.00 81.12 88 THR A C 1
ATOM 680 O O . THR A 1 88 ? -14.865 -7.072 10.644 1.00 81.12 88 THR A O 1
ATOM 683 N N . THR A 1 89 ? -15.145 -4.920 10.103 1.00 81.44 89 THR A N 1
ATOM 684 C CA . THR A 1 89 ? -14.120 -4.897 9.053 1.00 81.44 89 THR A CA 1
ATOM 685 C C . THR A 1 89 ? -12.748 -5.317 9.584 1.00 81.44 89 THR A C 1
ATOM 687 O O . THR A 1 89 ? -12.081 -6.120 8.942 1.00 81.44 89 THR A O 1
ATOM 690 N N . LEU A 1 90 ? -12.325 -4.857 10.769 1.00 77.62 90 LEU A N 1
ATOM 691 C CA . LEU A 1 90 ? -11.057 -5.300 11.370 1.00 77.62 90 LEU A CA 1
ATOM 692 C C . LEU A 1 90 ? -11.031 -6.805 11.676 1.00 77.62 90 LEU A C 1
ATOM 694 O O . LEU A 1 90 ? -10.003 -7.455 11.468 1.00 77.62 90 LEU A O 1
ATOM 698 N N . LEU A 1 91 ? -12.142 -7.358 12.168 1.00 78.25 91 LEU A N 1
ATOM 699 C CA . LEU A 1 91 ? -12.281 -8.795 12.407 1.00 78.25 91 LEU A CA 1
ATOM 700 C C . LEU A 1 91 ? -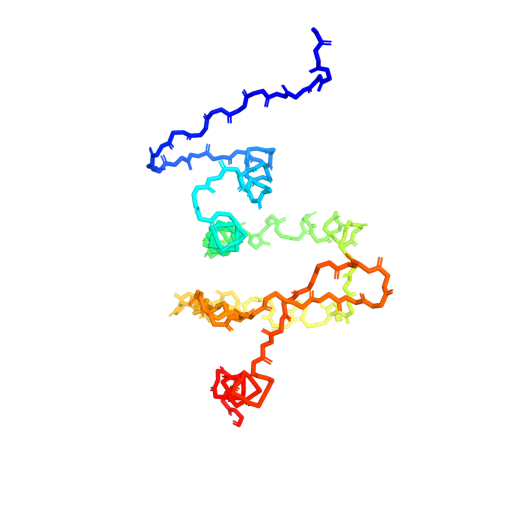12.282 -9.582 11.092 1.00 78.25 91 LEU A C 1
ATOM 702 O O . LEU A 1 91 ? -11.567 -10.576 10.994 1.00 78.25 91 LEU A O 1
ATOM 706 N N . ASP A 1 92 ? -12.994 -9.111 10.072 1.00 81.19 92 ASP A N 1
ATOM 707 C CA . ASP A 1 92 ? -13.053 -9.743 8.750 1.00 81.19 92 ASP A CA 1
ATOM 708 C C . ASP A 1 92 ? -11.679 -9.745 8.071 1.00 81.19 92 ASP A C 1
ATOM 710 O O . ASP A 1 92 ? -11.253 -10.753 7.508 1.00 81.19 92 ASP A O 1
ATOM 714 N N . MET A 1 93 ? -10.911 -8.662 8.221 1.00 77.00 93 MET A N 1
ATOM 715 C CA . MET A 1 93 ? -9.533 -8.563 7.727 1.00 77.00 93 MET A CA 1
ATOM 716 C C . MET A 1 93 ? -8.588 -9.593 8.358 1.00 77.00 93 MET A C 1
ATOM 718 O O . MET A 1 93 ? -7.508 -9.856 7.811 1.00 77.00 93 MET A O 1
ATOM 722 N N . LYS A 1 94 ? -8.938 -10.202 9.503 1.00 71.50 94 LYS A N 1
ATOM 723 C CA . LYS A 1 94 ? -8.174 -11.326 10.070 1.00 71.50 94 LYS A CA 1
ATOM 724 C C . LYS A 1 94 ? -8.084 -12.490 9.080 1.00 71.50 94 LYS A C 1
ATOM 726 O O . LYS A 1 94 ? -7.043 -13.142 9.062 1.00 71.50 94 LYS A O 1
ATOM 731 N N . ASN A 1 95 ? -9.093 -12.670 8.226 1.00 77.06 95 ASN A N 1
ATOM 732 C CA . ASN A 1 95 ? -9.165 -13.736 7.221 1.00 77.06 95 ASN A CA 1
ATOM 733 C C . ASN A 1 95 ? -8.229 -13.518 6.018 1.00 77.06 95 ASN A C 1
ATOM 735 O O . ASN A 1 95 ? -8.124 -14.392 5.166 1.00 77.06 95 ASN A O 1
ATOM 739 N N . GLY A 1 96 ? -7.518 -12.389 5.972 1.00 74.88 96 GLY A N 1
ATOM 740 C CA . GLY A 1 96 ? -6.580 -12.051 4.905 1.00 74.88 96 GLY A CA 1
ATOM 741 C C . GLY A 1 96 ? -7.004 -10.792 4.157 1.00 74.88 96 GLY A C 1
ATOM 742 O O . GLY A 1 96 ? -8.143 -10.346 4.252 1.00 74.88 96 GLY A O 1
ATOM 743 N N . ILE A 1 97 ? -6.053 -10.189 3.451 1.00 81.56 97 ILE A N 1
ATOM 744 C CA . ILE A 1 97 ? -6.287 -9.076 2.531 1.00 81.56 97 ILE A CA 1
ATOM 745 C C . ILE A 1 97 ? -5.597 -9.480 1.238 1.00 81.56 97 ILE A C 1
ATOM 747 O O . ILE A 1 97 ? -4.404 -9.777 1.260 1.00 81.56 97 ILE A O 1
ATOM 751 N N . ASN A 1 98 ? -6.347 -9.517 0.140 1.00 84.94 98 ASN A N 1
ATOM 752 C CA . ASN A 1 98 ? -5.775 -9.767 -1.174 1.00 84.94 98 ASN A CA 1
ATOM 753 C C . ASN A 1 98 ? -5.423 -8.426 -1.814 1.00 84.94 98 ASN A C 1
ATOM 755 O O . ASN A 1 98 ? -6.285 -7.565 -1.987 1.00 84.94 98 ASN A O 1
ATOM 759 N N . SER A 1 99 ? -4.152 -8.270 -2.164 1.00 86.62 99 SER A N 1
ATOM 760 C CA . SER A 1 99 ? -3.628 -7.102 -2.864 1.00 86.62 99 SER A CA 1
ATOM 761 C C . SER A 1 99 ? -3.475 -7.433 -4.348 1.00 86.62 99 SER A C 1
ATOM 763 O O . SER A 1 99 ? -3.043 -8.527 -4.711 1.00 86.62 99 SER A O 1
ATOM 765 N N . THR A 1 100 ? -3.815 -6.493 -5.227 1.00 90.25 100 THR A N 1
ATOM 766 C CA . THR A 1 100 ? -3.524 -6.599 -6.660 1.00 90.25 100 THR A CA 1
ATOM 767 C C . THR A 1 100 ? -2.981 -5.275 -7.183 1.00 90.25 100 THR A C 1
ATOM 769 O O . THR A 1 100 ? -3.257 -4.218 -6.610 1.00 90.25 100 THR A O 1
ATOM 772 N N . THR A 1 101 ? -2.232 -5.333 -8.281 1.00 90.12 101 THR A N 1
ATOM 773 C CA . THR A 1 101 ? -1.704 -4.156 -8.977 1.00 90.12 101 THR A CA 1
ATOM 774 C C . THR A 1 101 ? -2.310 -4.085 -10.371 1.00 90.12 101 THR A C 1
ATOM 776 O O . THR A 1 101 ? -2.353 -5.087 -11.084 1.00 90.12 101 THR A O 1
ATOM 779 N N . ILE A 1 102 ? -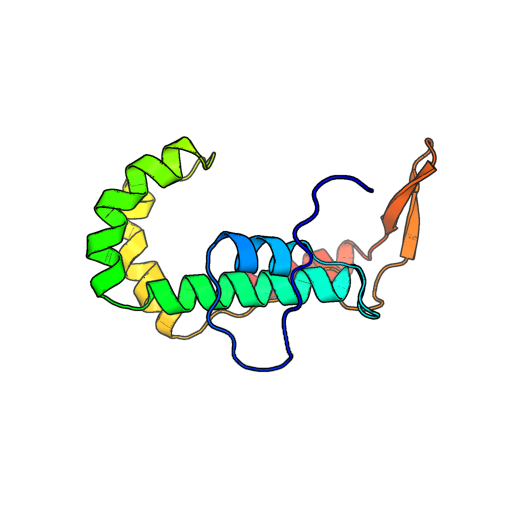2.793 -2.899 -10.738 1.00 89.38 102 ILE A N 1
ATOM 780 C CA . ILE A 1 102 ? -3.317 -2.584 -12.066 1.00 89.38 102 ILE A CA 1
ATOM 781 C C . ILE A 1 102 ? -2.543 -1.361 -12.589 1.00 89.38 102 ILE A C 1
ATOM 783 O O . ILE A 1 102 ? -2.549 -0.338 -11.900 1.00 89.38 102 ILE A O 1
ATOM 787 N N . PRO A 1 103 ? -1.914 -1.428 -13.776 1.00 89.94 103 PRO A N 1
ATOM 788 C CA . PRO A 1 103 ? -1.703 -2.625 -14.594 1.00 89.94 103 PRO A CA 1
ATOM 789 C C . PRO A 1 103 ? -0.753 -3.643 -13.934 1.00 89.94 103 PRO A C 1
ATOM 791 O O . PRO A 1 103 ? 0.018 -3.304 -13.040 1.00 89.94 103 PRO A O 1
ATOM 794 N N . ALA A 1 104 ? -0.824 -4.902 -14.359 1.00 87.50 104 ALA A N 1
ATOM 795 C CA . ALA A 1 104 ? 0.145 -5.935 -14.016 1.00 87.50 104 ALA A CA 1
ATOM 796 C C . ALA A 1 104 ? 1.527 -5.601 -14.599 1.00 87.50 104 ALA A C 1
ATOM 798 O O . ALA A 1 104 ? 1.634 -4.819 -15.545 1.00 87.50 104 ALA A O 1
ATOM 799 N N . ASP A 1 105 ? 2.575 -6.207 -14.035 1.00 85.12 105 ASP A N 1
ATOM 800 C CA . ASP A 1 105 ? 3.946 -5.991 -14.500 1.00 85.12 105 ASP A CA 1
ATOM 801 C C . ASP A 1 105 ? 4.079 -6.273 -16.004 1.00 85.12 105 ASP A C 1
ATOM 803 O O . ASP A 1 105 ? 3.632 -7.320 -16.476 1.00 85.12 105 ASP A O 1
ATOM 807 N N . ASN A 1 106 ? 4.690 -5.345 -16.740 1.00 84.44 106 ASN A N 1
ATOM 808 C CA . ASN A 1 106 ? 4.849 -5.380 -18.200 1.00 84.44 106 ASN A CA 1
ATOM 809 C C . ASN A 1 106 ? 3.545 -5.393 -19.027 1.00 84.44 106 ASN A C 1
ATOM 811 O O . ASN A 1 106 ? 3.583 -5.738 -20.205 1.00 84.44 106 ASN A O 1
ATOM 815 N N . ASP A 1 107 ? 2.397 -5.013 -18.457 1.00 89.12 107 ASP A N 1
ATOM 816 C CA . ASP A 1 107 ? 1.109 -4.946 -19.171 1.00 89.12 107 ASP A CA 1
ATOM 817 C C . ASP A 1 107 ? 0.633 -3.495 -19.364 1.00 89.12 107 ASP A C 1
ATOM 819 O O . ASP A 1 107 ? -0.530 -3.150 -19.131 1.00 89.12 107 ASP A O 1
ATOM 823 N N . TRP A 1 108 ? 1.572 -2.631 -19.754 1.00 87.38 108 TRP A N 1
ATOM 824 C CA . TRP A 1 108 ? 1.333 -1.250 -20.163 1.00 87.38 108 TRP A CA 1
ATOM 825 C C . TRP A 1 108 ? 2.300 -0.833 -21.271 1.00 87.38 108 TRP A C 1
ATOM 827 O O . TRP A 1 108 ? 3.399 -1.370 -21.402 1.00 87.38 108 TRP A O 1
ATOM 837 N N . GLU A 1 109 ? 1.915 0.197 -22.014 1.00 86.94 109 GLU A N 1
ATOM 838 C CA . GLU A 1 109 ? 2.776 0.879 -22.977 1.00 86.94 109 GLU A CA 1
ATOM 839 C C . GLU A 1 109 ? 2.956 2.343 -22.572 1.00 86.94 109 GLU A C 1
ATOM 841 O O . GLU A 1 109 ? 2.066 2.957 -21.980 1.00 86.94 109 GLU A O 1
ATOM 846 N N . ASN A 1 110 ? 4.113 2.926 -22.887 1.00 85.31 110 ASN A N 1
ATOM 847 C CA . ASN A 1 110 ? 4.340 4.347 -22.639 1.00 85.31 110 ASN A CA 1
ATOM 848 C C . ASN A 1 110 ? 3.484 5.176 -23.602 1.00 85.31 110 ASN A C 1
ATOM 850 O O . ASN A 1 110 ? 3.658 5.098 -24.817 1.00 85.31 110 ASN A O 1
ATOM 854 N N . ALA A 1 111 ? 2.593 5.996 -23.055 1.00 85.25 111 ALA A N 1
ATOM 855 C CA . ALA A 1 111 ? 1.850 7.000 -23.804 1.00 85.25 111 ALA A CA 1
ATOM 856 C C . ALA A 1 111 ? 2.360 8.395 -23.458 1.00 85.25 111 ALA A C 1
ATOM 858 O O . ALA A 1 111 ? 2.785 8.649 -22.333 1.00 85.25 111 ALA A O 1
ATOM 859 N N . TYR A 1 112 ? 2.285 9.306 -24.423 1.00 85.38 112 TYR A N 1
ATOM 860 C CA . TYR A 1 112 ? 2.617 10.709 -24.220 1.00 85.38 112 TYR A CA 1
ATOM 861 C C . TYR A 1 112 ? 1.384 11.560 -24.488 1.00 85.38 112 TYR A C 1
ATOM 863 O O . TYR A 1 112 ? 0.690 11.352 -25.485 1.00 85.38 112 TYR A O 1
ATOM 871 N N . ASP A 1 113 ? 1.097 12.503 -23.595 1.00 82.94 113 ASP A N 1
ATOM 872 C CA . ASP A 1 113 ? 0.077 13.511 -23.865 1.00 82.94 113 ASP A CA 1
ATOM 873 C C . ASP A 1 113 ? 0.577 14.549 -24.891 1.00 82.94 113 ASP A C 1
ATOM 875 O O . ASP A 1 113 ? 1.757 14.600 -25.250 1.00 82.94 113 ASP A O 1
ATOM 879 N N . MET A 1 114 ? -0.331 15.407 -25.367 1.00 79.12 114 MET A N 1
ATOM 880 C CA . MET A 1 114 ? -0.011 16.462 -26.342 1.00 79.12 114 MET A CA 1
ATOM 881 C C . MET A 1 114 ? 1.016 17.499 -25.844 1.00 79.12 114 MET A C 1
ATOM 883 O O . MET A 1 114 ? 1.516 18.291 -26.640 1.00 79.12 114 MET A O 1
ATOM 887 N N . TYR A 1 115 ? 1.319 17.507 -24.545 1.00 85.19 115 TYR A N 1
ATOM 888 C CA . TYR A 1 115 ? 2.287 18.377 -23.882 1.00 85.19 115 TYR A CA 1
ATOM 889 C C . TYR A 1 115 ? 3.583 17.632 -23.498 1.00 85.19 115 TYR A C 1
ATOM 891 O O . TYR A 1 115 ? 4.462 18.226 -22.873 1.00 85.19 115 TYR A O 1
ATOM 899 N N . GLY A 1 116 ? 3.735 16.358 -23.887 1.00 80.56 116 GLY A N 1
ATOM 900 C CA . GLY A 1 116 ? 4.916 15.532 -23.619 1.00 80.56 116 GLY A CA 1
ATOM 901 C C . GLY A 1 116 ? 4.936 14.847 -22.247 1.00 80.56 116 GLY A C 1
ATOM 902 O O . GLY A 1 116 ? 5.976 14.323 -21.847 1.00 80.56 116 GLY A O 1
ATOM 903 N N . GLY A 1 117 ? 3.822 14.832 -21.513 1.00 85.88 117 GLY A N 1
ATOM 904 C CA . GLY A 1 117 ? 3.683 14.110 -20.249 1.00 85.88 117 GLY A CA 1
ATOM 905 C C . GLY A 1 117 ? 3.661 12.596 -20.456 1.00 85.88 117 GLY A C 1
ATOM 906 O O . GLY A 1 117 ? 2.872 12.097 -21.252 1.00 85.88 117 GLY A O 1
ATOM 907 N N . LEU A 1 118 ? 4.515 11.862 -19.734 1.00 85.06 118 LEU A N 1
ATOM 908 C CA . LEU A 1 118 ? 4.553 10.397 -19.761 1.00 85.06 118 LEU A CA 1
ATOM 909 C C . LEU A 1 118 ? 3.389 9.810 -18.948 1.00 85.06 118 LEU A C 1
ATOM 911 O O . LEU A 1 118 ? 3.247 10.093 -17.757 1.00 85.06 118 LEU A O 1
ATOM 915 N N . GLY A 1 119 ? 2.600 8.952 -19.584 1.00 85.44 119 GLY A N 1
ATOM 916 C CA . GLY A 1 119 ? 1.517 8.181 -18.989 1.00 85.44 119 GLY A CA 1
ATOM 917 C C . GLY A 1 119 ? 1.616 6.693 -19.323 1.00 85.44 119 GLY A C 1
ATOM 918 O O . GLY A 1 119 ? 2.414 6.266 -20.157 1.00 85.44 119 GLY A O 1
ATOM 919 N N . LEU A 1 120 ? 0.775 5.902 -18.659 1.00 86.44 120 LEU A N 1
ATOM 920 C CA . LEU A 1 120 ? 0.649 4.466 -18.894 1.00 86.44 120 LEU A CA 1
ATOM 921 C C . LEU A 1 120 ? -0.601 4.215 -19.743 1.00 86.44 120 LEU A C 1
ATOM 923 O O . LEU A 1 120 ? -1.716 4.484 -19.295 1.00 86.44 120 LEU A O 1
ATOM 927 N N . SER A 1 121 ? -0.419 3.708 -20.959 1.00 88.81 121 SER A N 1
ATOM 928 C CA . SER A 1 121 ? -1.498 3.158 -21.780 1.00 88.81 121 SER A CA 1
ATOM 929 C C . SER A 1 121 ? -1.756 1.717 -21.364 1.00 88.81 121 SER A C 1
ATOM 931 O O . SER A 1 121 ? -0.821 0.920 -21.291 1.00 88.81 121 SER A O 1
ATOM 933 N N . ILE A 1 122 ? -3.012 1.384 -21.075 1.00 91.19 122 ILE A N 1
ATOM 934 C CA . ILE A 1 122 ? -3.421 0.061 -20.593 1.00 91.19 122 ILE A CA 1
ATOM 935 C C . ILE A 1 122 ? -4.672 -0.413 -21.333 1.00 91.19 122 ILE A C 1
ATOM 937 O O . ILE A 1 122 ? -5.484 0.399 -21.784 1.00 91.19 122 ILE A O 1
ATOM 941 N N . ASP A 1 123 ? -4.879 -1.729 -21.394 1.00 92.31 123 ASP A N 1
ATOM 942 C CA . ASP A 1 123 ? -6.140 -2.301 -21.873 1.00 92.31 123 ASP A CA 1
ATOM 943 C C . ASP A 1 123 ? -7.256 -2.065 -20.841 1.00 92.31 123 ASP A C 1
ATOM 945 O O . ASP A 1 123 ? -7.472 -2.834 -19.898 1.00 92.31 123 ASP A O 1
ATOM 949 N N . MET A 1 124 ? -7.982 -0.965 -21.027 1.00 92.06 124 MET A N 1
ATOM 950 C CA . MET A 1 124 ? -9.077 -0.562 -20.146 1.00 92.06 124 MET A CA 1
ATOM 951 C C . MET A 1 124 ? -10.197 -1.600 -20.077 1.00 92.06 124 MET A C 1
ATOM 953 O O . MET A 1 124 ? -10.829 -1.739 -19.031 1.00 92.06 124 MET A O 1
ATOM 957 N N . THR A 1 125 ? -10.451 -2.341 -21.157 1.00 94.06 125 THR A N 1
ATOM 958 C CA . THR A 1 125 ? -11.503 -3.364 -21.188 1.00 94.06 125 THR A CA 1
ATOM 959 C C . THR A 1 125 ? -11.109 -4.548 -20.317 1.00 94.06 125 THR A C 1
ATOM 961 O O . THR A 1 125 ? -11.876 -4.949 -19.437 1.00 94.06 125 THR A O 1
ATOM 964 N N . LYS A 1 126 ? -9.885 -5.054 -20.496 1.00 94.06 126 LYS A N 1
ATOM 965 C CA . LYS A 1 126 ? -9.305 -6.127 -19.679 1.00 94.06 126 LYS A CA 1
ATOM 966 C C . LYS A 1 126 ? -9.300 -5.763 -18.197 1.00 94.06 126 LYS A C 1
ATOM 968 O O . LYS A 1 126 ? -9.759 -6.545 -17.365 1.00 94.06 126 LYS A O 1
ATOM 973 N N . TYR A 1 127 ? -8.824 -4.567 -17.853 1.00 93.88 127 TYR A N 1
ATOM 974 C CA . TYR A 1 127 ? -8.724 -4.152 -16.453 1.00 93.88 127 TYR A CA 1
ATOM 975 C C . TYR A 1 127 ? -10.060 -3.801 -15.813 1.00 93.88 127 TYR A C 1
ATOM 977 O O . TYR A 1 127 ? -10.228 -4.026 -14.615 1.00 93.88 127 TYR A O 1
ATOM 985 N N . LYS A 1 128 ? -11.037 -3.333 -16.593 1.00 93.00 128 LYS A N 1
ATOM 986 C CA . LYS A 1 128 ? -12.411 -3.174 -16.112 1.00 93.00 128 LYS A CA 1
ATOM 987 C C . LYS A 1 128 ? -13.032 -4.522 -15.752 1.00 93.00 128 LYS A C 1
ATOM 989 O O . LYS A 1 128 ? -13.581 -4.644 -14.661 1.00 93.00 128 LYS A O 1
ATOM 994 N N . ALA A 1 129 ? -12.901 -5.527 -16.620 1.00 93.94 129 ALA A N 1
ATOM 995 C CA . ALA A 1 129 ? -13.396 -6.875 -16.343 1.00 93.94 129 ALA A CA 1
ATOM 996 C C . ALA A 1 129 ? -12.718 -7.477 -15.101 1.00 93.94 129 ALA A C 1
ATOM 998 O O . ALA A 1 129 ? -13.389 -7.991 -14.210 1.00 93.94 129 ALA A O 1
ATOM 999 N N . LYS A 1 130 ? -11.393 -7.316 -14.981 1.00 92.31 130 LYS A N 1
ATOM 1000 C CA . LYS A 1 130 ? -10.646 -7.775 -13.803 1.00 92.31 130 LYS A CA 1
ATOM 1001 C C . LYS A 1 130 ? -11.066 -7.067 -12.513 1.00 92.31 130 LYS A C 1
ATOM 1003 O O . LYS A 1 130 ? -11.159 -7.702 -11.468 1.00 92.31 130 LYS A O 1
ATOM 1008 N N . ALA A 1 131 ? -11.332 -5.763 -12.562 1.00 90.62 131 ALA A N 1
ATOM 1009 C CA . ALA A 1 131 ? -11.828 -5.030 -11.401 1.00 90.62 131 ALA A CA 1
ATOM 1010 C C . ALA A 1 131 ? -13.214 -5.528 -10.957 1.00 90.62 131 ALA A C 1
ATOM 1012 O O . ALA A 1 131 ? -13.452 -5.643 -9.760 1.00 90.62 131 ALA A O 1
ATOM 1013 N N . GLN A 1 132 ? -14.104 -5.859 -11.898 1.00 92.56 132 GLN A N 1
ATOM 1014 C CA . GLN A 1 132 ? -15.424 -6.426 -11.590 1.00 92.56 132 GLN A CA 1
ATOM 1015 C C . GLN A 1 132 ? -15.308 -7.802 -10.928 1.00 92.56 132 GLN A C 1
ATOM 1017 O O . GLN A 1 132 ? -15.870 -8.003 -9.853 1.00 92.56 132 GLN A O 1
ATOM 1022 N N . GLU A 1 133 ? -14.478 -8.689 -11.485 1.00 92.12 133 GLU A N 1
ATOM 1023 C CA . GLU A 1 133 ? -14.195 -10.013 -10.914 1.00 92.12 133 GLU A CA 1
ATOM 1024 C C . GLU A 1 133 ? -13.709 -9.914 -9.459 1.00 92.12 133 GLU A C 1
ATOM 1026 O O . GLU A 1 133 ? -14.233 -10.583 -8.569 1.00 92.12 133 GLU A O 1
ATOM 1031 N N . LEU A 1 134 ? -12.745 -9.026 -9.191 1.00 88.62 134 LEU A N 1
ATOM 1032 C CA . LEU A 1 134 ? -12.186 -8.822 -7.849 1.00 88.62 134 LEU A CA 1
ATOM 1033 C C . LEU A 1 134 ? -13.198 -8.264 -6.845 1.00 88.62 134 LEU A C 1
ATOM 1035 O O . LEU A 1 134 ? -13.064 -8.497 -5.644 1.00 88.62 134 LEU A O 1
ATOM 1039 N N . LEU A 1 135 ? -14.188 -7.514 -7.325 1.00 86.69 135 LEU A N 1
ATOM 1040 C CA . LEU A 1 135 ? -15.258 -6.947 -6.508 1.00 86.69 135 LEU A CA 1
ATOM 1041 C C . LEU A 1 135 ? -16.473 -7.882 -6.390 1.00 86.69 135 LEU A C 1
ATOM 1043 O O . LEU A 1 135 ? -17.421 -7.534 -5.686 1.00 86.69 135 LEU A O 1
ATOM 1047 N N . GLY A 1 136 ? -16.448 -9.049 -7.044 1.00 85.75 136 GLY A N 1
ATOM 1048 C CA . GLY A 1 136 ? -17.566 -9.992 -7.083 1.00 85.75 136 GLY A CA 1
ATOM 1049 C C . GLY A 1 136 ? -18.798 -9.440 -7.808 1.00 85.75 136 GLY A C 1
ATOM 1050 O O . GLY A 1 136 ? -19.919 -9.725 -7.385 1.00 85.75 136 GLY A O 1
ATOM 1051 N N . GLN A 1 137 ? -18.586 -8.610 -8.835 1.00 71.19 137 GLN A N 1
ATOM 1052 C CA . GLN A 1 137 ? -19.623 -7.949 -9.639 1.00 71.19 137 GLN A CA 1
ATOM 1053 C C . GLN A 1 137 ? -19.746 -8.539 -11.040 1.00 71.19 137 GLN A C 1
ATOM 1055 O O . GLN A 1 137 ? -18.714 -8.988 -11.587 1.00 71.19 137 GLN A O 1
#

Organism: Lactococcus lactis subsp. cremoris (NCBI:txid1359)

Foldseek 3Di:
DDPDDPPDDDDPDDDDDDPVRLVCQLPDQPDPCGPVSSVVSVVVSVVVVLVVCLPPVVVVVCVVCVVVCCVVDDDPDDPVCCVPVVVVVSVVCVVDDDDDDPPDPPQWDWDADPVGDTDTHHDPVVVVVVVCVVVVD

InterPro domains:
  IPR004474 Cell envelope-related transcriptional attenuator domain [PF03816] (8-54)
  IPR050922 LytR/CpsA/Psr cell wall biosynthesis [PTHR33392] (8-136)

pLDDT: mean 81.66, std 10.56, range [41.22, 94.06]

Radius of gyration: 18.85 Å; chains: 1; bounding box: 49×33×49 Å